Protein AF-A0A800A9S2-F1 (afdb_monomer_lite)

Secondary structure (DSSP, 8-state):
-----------------------S------------SSTTS--TTPPP-------TT--EEEEEE---GGGHHHHTT-EEEEEE--

Structure (mmCIF, N/CA/C/O backbone):
data_AF-A0A800A9S2-F1
#
_entry.id   AF-A0A800A9S2-F1
#
loop_
_atom_site.group_PDB
_atom_sit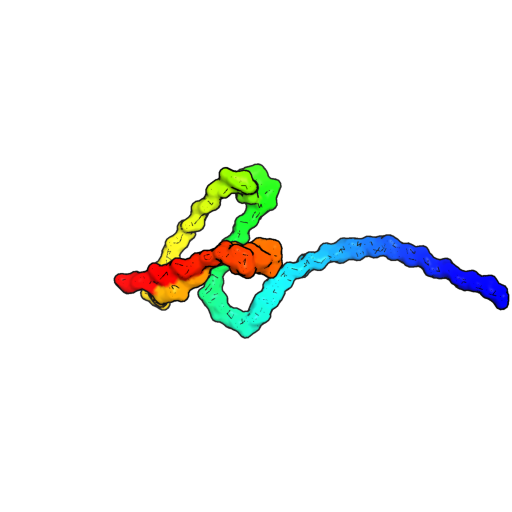e.id
_atom_site.type_symbol
_atom_site.label_atom_id
_atom_site.label_alt_id
_atom_site.label_comp_id
_atom_site.label_asym_id
_atom_site.label_entity_id
_atom_site.label_seq_id
_atom_site.pdbx_PDB_ins_code
_atom_site.Cartn_x
_atom_site.Cartn_y
_atom_site.Cartn_z
_atom_site.occupancy
_atom_site.B_iso_or_equiv
_atom_site.auth_seq_id
_atom_site.auth_comp_id
_atom_site.auth_asym_id
_atom_site.auth_atom_id
_atom_site.pdbx_PDB_model_num
ATOM 1 N N . MET A 1 1 ? 25.126 -34.599 -53.269 1.00 39.91 1 MET A N 1
ATOM 2 C CA . MET A 1 1 ? 25.718 -33.252 -53.376 1.00 39.91 1 MET A CA 1
ATOM 3 C C . MET A 1 1 ? 24.520 -32.332 -53.567 1.00 39.91 1 MET A C 1
ATOM 5 O O . MET A 1 1 ? 24.006 -32.300 -54.671 1.00 39.91 1 MET A O 1
ATOM 9 N N . GLY A 1 2 ? 23.783 -31.982 -52.510 1.00 38.84 2 GLY A N 1
ATOM 10 C CA . GLY A 1 2 ? 24.126 -30.968 -51.498 1.00 38.84 2 GLY A CA 1
ATOM 11 C C . GLY A 1 2 ? 23.479 -29.648 -51.966 1.00 38.84 2 GLY A C 1
ATOM 12 O O . GLY A 1 2 ? 23.557 -29.373 -53.154 1.00 38.84 2 GLY A O 1
ATOM 13 N N . GLU A 1 3 ? 22.776 -28.825 -51.197 1.00 45.38 3 GLU A N 1
ATOM 14 C CA . GLU A 1 3 ? 22.496 -28.687 -49.765 1.00 45.38 3 GLU A CA 1
ATOM 15 C C . GLU A 1 3 ? 21.175 -27.884 -49.686 1.00 45.38 3 GLU A C 1
ATOM 17 O O . GLU A 1 3 ? 20.865 -27.123 -50.606 1.00 45.38 3 GLU A O 1
ATOM 22 N N . GLY A 1 4 ? 20.347 -28.116 -48.667 1.00 42.75 4 GLY A N 1
ATOM 23 C CA . GLY A 1 4 ? 19.150 -27.305 -48.431 1.00 42.75 4 GLY A CA 1
ATOM 24 C C . GLY A 1 4 ? 19.489 -26.043 -47.645 1.00 42.75 4 GLY A C 1
ATOM 25 O O . GLY A 1 4 ? 20.437 -26.055 -46.870 1.00 42.75 4 GLY A O 1
ATOM 26 N N . GLU A 1 5 ? 18.671 -25.003 -47.784 1.00 41.69 5 GLU A N 1
ATOM 27 C CA . GLU A 1 5 ? 18.612 -23.907 -46.816 1.00 41.69 5 GLU A CA 1
ATOM 28 C C . GLU A 1 5 ? 17.154 -23.460 -46.669 1.00 41.69 5 GLU A C 1
ATOM 30 O O . GLU A 1 5 ? 16.563 -22.825 -47.543 1.00 41.69 5 GLU A O 1
ATOM 35 N N . MET A 1 6 ? 16.553 -23.907 -45.568 1.00 52.25 6 MET A N 1
ATOM 36 C CA . MET A 1 6 ? 15.423 -23.249 -44.926 1.00 52.25 6 MET A CA 1
ATOM 37 C C . MET A 1 6 ? 16.028 -22.165 -44.024 1.00 52.25 6 MET A C 1
ATOM 39 O O . MET A 1 6 ? 16.890 -22.489 -43.216 1.00 52.25 6 MET A O 1
ATOM 43 N N . GLY A 1 7 ? 15.589 -20.916 -44.162 1.00 42.34 7 GLY A N 1
ATOM 44 C CA . GLY A 1 7 ? 15.868 -19.821 -43.225 1.00 42.34 7 GLY A CA 1
ATOM 45 C C . GLY A 1 7 ? 14.581 -19.011 -43.098 1.00 42.34 7 GLY A C 1
ATOM 46 O O . GLY A 1 7 ? 14.215 -18.310 -44.034 1.00 42.34 7 GLY A O 1
ATOM 47 N N . GLU A 1 8 ? 13.682 -19.435 -42.213 1.00 45.94 8 GLU A N 1
ATOM 48 C CA . GLU A 1 8 ? 13.532 -18.916 -40.842 1.00 45.94 8 GLU A CA 1
ATOM 49 C C . GLU A 1 8 ? 12.730 -17.610 -40.851 1.00 45.94 8 GLU A C 1
ATOM 51 O O . GLU A 1 8 ? 13.222 -16.536 -41.181 1.00 45.94 8 GLU A O 1
ATOM 56 N N . GLY A 1 9 ? 11.429 -17.768 -40.582 1.00 38.72 9 GLY A N 1
ATOM 57 C CA . GLY A 1 9 ? 10.479 -16.678 -40.442 1.00 38.72 9 GLY A CA 1
ATOM 58 C C . GLY A 1 9 ? 10.822 -15.815 -39.236 1.00 38.72 9 GLY A C 1
ATOM 59 O O . GLY A 1 9 ? 11.097 -16.336 -38.155 1.00 38.72 9 GLY A O 1
ATOM 60 N N . ASP A 1 10 ? 10.784 -14.502 -39.448 1.00 44.28 10 ASP A N 1
ATOM 61 C CA . ASP A 1 10 ? 10.903 -13.499 -38.397 1.00 44.28 10 ASP A CA 1
ATOM 62 C C . ASP A 1 10 ? 9.723 -13.629 -37.429 1.00 44.28 10 ASP A C 1
ATOM 64 O O . ASP A 1 10 ? 8.608 -13.177 -37.683 1.00 44.28 10 ASP A O 1
ATOM 68 N N . VAL A 1 11 ? 10.026 -14.349 -36.353 1.00 52.91 11 VAL A N 1
ATOM 69 C CA . VAL A 1 11 ? 9.498 -14.316 -34.990 1.00 52.91 11 VAL A CA 1
ATOM 70 C C . VAL A 1 11 ? 8.360 -13.310 -34.786 1.00 52.91 11 VAL A C 1
ATOM 72 O O . VAL A 1 11 ? 8.575 -12.109 -34.615 1.00 52.91 11 VAL A O 1
ATOM 75 N N . GLU A 1 12 ? 7.138 -13.841 -34.740 1.00 40.69 12 GLU A N 1
ATOM 76 C CA . GLU A 1 12 ? 6.006 -13.195 -34.085 1.00 40.69 12 GLU A CA 1
ATOM 77 C C . GLU A 1 12 ? 6.415 -12.938 -32.629 1.00 40.69 12 GLU A C 1
ATOM 79 O O . GLU A 1 12 ? 6.700 -13.866 -31.874 1.00 40.69 12 GLU A O 1
ATOM 84 N N . HIS A 1 13 ? 6.540 -11.664 -32.259 1.00 41.41 13 HIS A N 1
ATOM 85 C CA . HIS A 1 13 ? 6.783 -11.253 -30.882 1.00 41.41 13 HIS A CA 1
ATOM 86 C C . HIS A 1 13 ? 5.481 -11.507 -30.119 1.00 41.41 13 HIS A C 1
ATOM 88 O O . HIS A 1 13 ? 4.597 -10.653 -30.077 1.00 41.41 13 HIS A O 1
ATOM 94 N N . GLU A 1 14 ? 5.326 -12.727 -29.609 1.00 41.41 14 GLU A N 1
ATOM 95 C CA . GLU A 1 14 ? 4.317 -13.042 -28.611 1.00 41.41 14 GLU A CA 1
ATOM 96 C C . GLU A 1 14 ? 4.586 -12.116 -27.422 1.00 41.41 14 GLU A C 1
ATOM 98 O O . GLU A 1 14 ? 5.636 -12.185 -26.781 1.00 41.41 14 GLU A O 1
ATOM 103 N N . GLU A 1 15 ? 3.668 -11.181 -27.180 1.00 47.00 15 GLU A N 1
ATOM 104 C CA . GLU A 1 15 ? 3.592 -10.489 -25.905 1.00 47.00 15 GLU A CA 1
ATOM 105 C C . GLU A 1 15 ? 3.361 -11.581 -24.855 1.00 47.00 15 GLU A C 1
ATOM 107 O O . GLU A 1 15 ? 2.239 -12.049 -24.660 1.00 47.00 15 GLU A O 1
ATOM 112 N N . GLU A 1 16 ? 4.438 -12.039 -24.209 1.00 45.66 16 GLU A N 1
ATOM 113 C CA . GLU A 1 16 ? 4.328 -12.677 -22.906 1.00 45.66 16 GLU A CA 1
ATOM 114 C C . GLU A 1 16 ? 3.727 -11.616 -21.981 1.00 45.66 16 GLU A C 1
ATOM 116 O O . GLU A 1 16 ? 4.422 -10.846 -21.312 1.00 45.66 16 GLU A O 1
ATOM 121 N N . GLU A 1 17 ? 2.396 -11.571 -21.933 1.00 47.84 17 GLU A N 1
ATOM 122 C CA . GLU A 1 17 ? 1.696 -11.205 -20.719 1.00 47.84 17 GLU A CA 1
ATOM 123 C C . GLU A 1 17 ? 2.101 -12.245 -19.674 1.00 47.84 17 GLU A C 1
ATOM 125 O O . GLU A 1 17 ? 1.405 -13.230 -19.422 1.00 47.84 17 GLU A O 1
ATOM 130 N N . GLY A 1 18 ? 3.279 -12.027 -19.085 1.00 40.78 18 GLY A N 1
ATOM 131 C CA . GLY A 1 18 ? 3.715 -12.620 -17.836 1.00 40.78 18 GLY A CA 1
ATOM 132 C C . GLY A 1 18 ? 2.777 -12.133 -16.743 1.00 40.78 18 GLY A C 1
ATOM 133 O O . GLY A 1 18 ? 3.133 -11.295 -15.914 1.00 40.78 18 GLY A O 1
ATOM 134 N N . GLY A 1 19 ? 1.536 -12.620 -16.786 1.00 48.19 19 GLY A N 1
ATOM 135 C CA . GLY A 1 19 ? 0.612 -12.557 -15.680 1.00 48.19 19 GLY A CA 1
ATOM 136 C C . GLY A 1 19 ? 1.344 -13.168 -14.503 1.00 48.19 19 GLY A C 1
ATOM 137 O O . GLY A 1 19 ? 1.764 -14.321 -14.561 1.00 48.19 19 GLY A O 1
ATOM 138 N N . MET A 1 20 ? 1.572 -12.357 -13.473 1.00 49.03 20 MET A N 1
ATOM 139 C CA . MET A 1 20 ? 2.190 -12.812 -12.239 1.00 49.03 20 MET A CA 1
ATOM 140 C C . MET A 1 20 ? 1.272 -13.877 -11.628 1.00 49.03 20 MET A C 1
ATOM 142 O O . MET A 1 20 ? 0.314 -13.547 -10.926 1.00 49.03 20 MET A O 1
ATOM 146 N N . ASP A 1 21 ? 1.522 -15.149 -11.951 1.00 53.38 21 ASP A N 1
ATOM 147 C CA . ASP A 1 21 ? 0.861 -16.301 -11.345 1.00 53.38 21 ASP A CA 1
ATOM 148 C C . ASP A 1 21 ? 1.365 -16.423 -9.907 1.00 53.38 21 ASP A C 1
ATOM 150 O O . ASP A 1 21 ? 2.337 -17.111 -9.590 1.00 53.38 21 ASP A O 1
ATOM 154 N N . MET A 1 22 ? 0.727 -15.652 -9.029 1.00 57.00 22 MET A N 1
ATOM 155 C CA . MET A 1 22 ? 0.895 -15.741 -7.588 1.00 57.00 22 MET A CA 1
ATOM 156 C C . MET A 1 22 ? 0.199 -17.022 -7.127 1.00 57.00 22 MET A C 1
ATOM 158 O O . MET A 1 22 ? -0.968 -17.015 -6.729 1.00 57.00 22 MET A O 1
ATOM 162 N N . GLY A 1 23 ? 0.916 -18.137 -7.254 1.00 46.19 23 GLY A N 1
ATOM 163 C CA . GLY A 1 23 ? 0.430 -19.467 -6.931 1.00 46.19 23 GLY A CA 1
ATOM 164 C C . GLY A 1 23 ? -0.251 -19.546 -5.561 1.00 46.19 23 GLY A C 1
ATOM 165 O O . GLY A 1 23 ? 0.368 -19.340 -4.525 1.00 46.19 23 GLY A O 1
ATOM 166 N N . GLY A 1 24 ? -1.530 -19.920 -5.575 1.00 45.03 24 GLY A N 1
ATOM 167 C CA . GLY A 1 24 ? -2.106 -20.945 -4.699 1.00 45.03 24 GLY A CA 1
ATOM 168 C C . GLY A 1 24 ? -2.124 -20.770 -3.174 1.00 45.03 24 GLY A C 1
ATOM 169 O O . GLY A 1 24 ? -2.532 -21.722 -2.511 1.00 45.03 24 GLY A O 1
ATOM 170 N N . ASP A 1 25 ? -1.748 -19.631 -2.598 1.00 50.75 25 ASP A N 1
ATOM 171 C CA . ASP A 1 25 ? -1.994 -19.321 -1.181 1.00 50.75 25 ASP A CA 1
ATOM 172 C C . ASP A 1 25 ? -3.060 -18.213 -1.104 1.00 50.75 25 ASP A C 1
ATOM 174 O O . ASP A 1 25 ? -2.911 -17.193 -1.784 1.00 50.75 25 ASP A O 1
ATOM 178 N N . PRO A 1 26 ? -4.173 -18.370 -0.355 1.00 44.44 26 PRO A N 1
ATOM 179 C CA . PRO A 1 26 ? -5.139 -17.298 -0.140 1.00 44.44 26 PRO A CA 1
ATOM 180 C C . PRO A 1 26 ? -4.531 -16.198 0.741 1.00 44.44 26 PRO A C 1
ATOM 182 O O . PRO A 1 26 ? -4.966 -15.958 1.869 1.00 44.44 26 PRO A O 1
ATOM 185 N N . HIS A 1 27 ? -3.537 -15.485 0.220 1.00 53.12 27 HIS A N 1
ATOM 186 C CA . HIS A 1 27 ? -3.099 -14.219 0.765 1.00 53.12 27 HIS A CA 1
ATOM 187 C C . HIS A 1 27 ? -4.295 -13.263 0.706 1.00 53.12 27 HIS A C 1
ATOM 189 O O . HIS A 1 27 ? -4.669 -12.749 -0.348 1.00 53.12 27 HIS A O 1
ATOM 195 N N . THR A 1 28 ? -4.953 -13.056 1.850 1.00 66.50 28 THR A N 1
ATOM 196 C CA . THR A 1 28 ? -6.004 -12.047 1.986 1.00 66.50 28 THR A CA 1
ATOM 197 C C . THR A 1 28 ? -5.345 -10.673 1.962 1.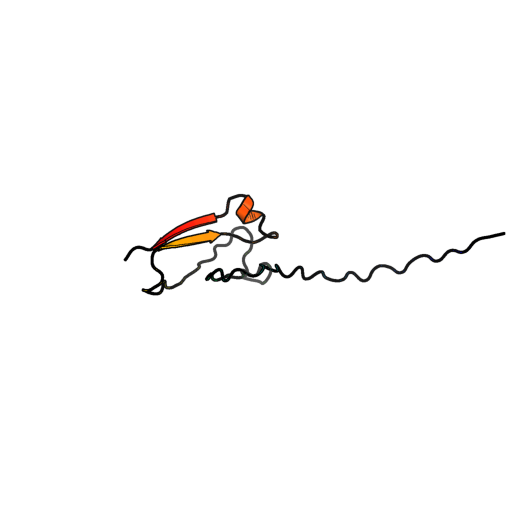00 66.50 28 THR A C 1
ATOM 199 O O . THR A 1 28 ? -4.999 -10.129 3.008 1.00 66.50 28 THR A O 1
ATOM 202 N N . GLY A 1 29 ? -5.131 -10.143 0.763 1.00 70.00 29 GLY A N 1
ATOM 203 C CA . GLY A 1 29 ? -4.546 -8.833 0.516 1.00 70.00 29 GLY A CA 1
ATOM 204 C C . GLY A 1 29 ? -5.265 -8.118 -0.624 1.00 70.00 29 GLY A C 1
ATOM 205 O O . GLY A 1 29 ? -6.054 -8.715 -1.355 1.00 70.00 29 GLY A O 1
ATOM 206 N N . ALA A 1 30 ? -5.003 -6.823 -0.761 1.00 77.00 30 ALA A N 1
ATOM 207 C CA . ALA A 1 30 ? -5.475 -6.025 -1.883 1.00 77.00 30 ALA A CA 1
ATOM 208 C C . ALA A 1 30 ? -4.269 -5.536 -2.686 1.00 77.00 30 ALA A C 1
ATOM 210 O O . ALA A 1 30 ? -3.285 -5.078 -2.107 1.00 77.00 30 ALA A O 1
ATOM 211 N N . MET A 1 31 ? -4.365 -5.609 -4.013 1.00 82.44 31 MET A N 1
ATOM 212 C CA . MET A 1 31 ? -3.386 -5.014 -4.918 1.00 82.44 31 MET A CA 1
ATOM 213 C C . MET A 1 31 ? -3.959 -3.732 -5.503 1.00 82.44 31 MET A C 1
ATOM 215 O O . MET A 1 31 ? -5.078 -3.720 -6.016 1.00 82.44 31 MET A O 1
ATOM 219 N N . VAL A 1 32 ? -3.180 -2.654 -5.438 1.00 81.25 32 VAL A N 1
ATOM 220 C CA . VAL A 1 32 ? -3.530 -1.390 -6.085 1.00 81.25 32 VAL A CA 1
ATOM 221 C C . VAL A 1 32 ? -2.635 -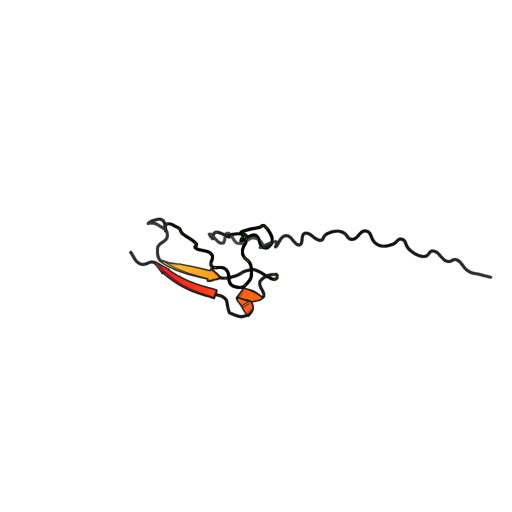1.210 -7.302 1.00 81.25 32 VAL A C 1
ATOM 223 O O . VAL A 1 32 ? -1.427 -1.032 -7.174 1.00 81.25 32 VAL A O 1
ATOM 226 N N . MET A 1 33 ? -3.244 -1.251 -8.487 1.00 77.50 33 MET A N 1
ATOM 227 C CA . MET A 1 33 ? -2.551 -1.007 -9.749 1.00 77.50 33 MET A CA 1
ATOM 228 C C . MET A 1 33 ? -2.448 0.495 -9.998 1.00 77.50 33 MET A C 1
ATOM 230 O O . MET A 1 33 ? -3.450 1.195 -10.139 1.00 77.50 33 MET A O 1
ATOM 234 N N . LEU A 1 34 ? -1.217 0.981 -10.073 1.00 74.00 34 LEU A N 1
ATOM 235 C CA . LEU A 1 34 ? -0.893 2.361 -10.394 1.00 74.00 34 LEU A CA 1
ATOM 236 C C . LEU A 1 34 ? -0.512 2.432 -11.875 1.00 74.00 34 LEU A C 1
ATOM 238 O O . LEU A 1 34 ? 0.553 1.948 -12.235 1.00 74.00 34 LEU A O 1
ATOM 242 N N . GLN A 1 35 ? -1.366 2.991 -12.739 1.00 62.25 35 GLN A N 1
ATOM 243 C CA . GLN A 1 35 ? -1.083 3.085 -14.179 1.00 62.25 35 GLN A CA 1
ATOM 244 C C . GLN A 1 35 ? -0.012 4.154 -14.473 1.00 62.25 35 GLN A C 1
ATOM 246 O O . GLN A 1 35 ? -0.276 5.347 -14.270 1.00 62.25 35 GLN A O 1
ATOM 251 N N . PRO A 1 36 ? 1.172 3.780 -14.993 1.00 58.25 36 PRO A N 1
ATOM 252 C CA . PRO A 1 36 ? 2.135 4.732 -15.525 1.00 58.25 36 PRO A CA 1
ATOM 253 C C . PRO A 1 36 ? 1.753 5.086 -16.973 1.00 58.25 36 PRO A C 1
ATOM 255 O O . PRO A 1 36 ? 1.416 4.209 -17.763 1.00 58.25 36 PRO A O 1
ATOM 258 N N . GLY A 1 37 ? 1.830 6.366 -17.353 1.00 52.62 37 GLY A N 1
ATOM 259 C CA . GLY A 1 37 ? 1.851 6.764 -18.772 1.00 52.62 37 GLY A CA 1
ATOM 260 C C . GLY A 1 37 ? 0.583 7.382 -19.375 1.00 52.62 37 GLY A C 1
ATOM 261 O O . GLY A 1 37 ? 0.624 7.798 -20.530 1.00 52.62 37 GLY A O 1
ATOM 262 N N . VAL A 1 38 ? -0.514 7.537 -18.628 1.00 53.81 38 VAL A N 1
ATOM 263 C CA . VAL A 1 38 ? -1.618 8.430 -19.042 1.00 53.81 38 VAL A CA 1
ATOM 264 C C . VAL A 1 38 ? -1.342 9.866 -18.575 1.00 53.81 38 VAL A C 1
ATOM 266 O O . VAL A 1 38 ? -0.676 10.044 -17.554 1.00 53.81 38 VAL A O 1
ATOM 269 N N . PRO A 1 39 ? -1.818 10.921 -19.263 1.00 49.25 39 PRO A N 1
ATOM 270 C CA . PRO A 1 39 ? -1.789 12.273 -18.707 1.00 49.25 39 PRO A CA 1
ATOM 271 C C . PRO A 1 39 ? -2.486 12.290 -17.333 1.00 49.25 39 PRO A C 1
ATOM 273 O O . PRO A 1 39 ? -3.688 12.058 -17.250 1.00 49.25 39 PRO A O 1
ATOM 276 N N . GLY A 1 40 ? -1.722 12.515 -16.256 1.00 54.44 40 GLY A N 1
ATOM 277 C CA . GLY A 1 40 ? -2.201 12.405 -14.866 1.00 54.44 40 GLY A CA 1
ATOM 278 C C . GLY A 1 40 ? -1.984 11.041 -14.188 1.00 54.44 40 GLY A C 1
ATOM 279 O O . GLY A 1 40 ? -2.432 10.859 -13.061 1.00 54.44 40 GLY A O 1
ATOM 280 N N . GLY A 1 41 ? -1.316 10.094 -14.849 1.00 54.91 41 GLY A N 1
ATOM 281 C CA . GLY A 1 41 ? -0.849 8.834 -14.265 1.00 54.91 41 GLY A CA 1
ATOM 282 C C . GLY A 1 41 ? 0.523 8.984 -13.610 1.00 54.91 41 GLY A C 1
ATOM 283 O O . GLY A 1 41 ? 1.263 9.910 -13.935 1.00 54.91 41 GLY A O 1
ATOM 284 N N . ASN A 1 42 ? 0.868 8.055 -12.716 1.00 60.75 42 ASN A N 1
ATOM 285 C CA . ASN A 1 42 ? 2.024 8.166 -11.825 1.00 60.75 42 ASN A CA 1
ATOM 286 C C . ASN A 1 42 ? 3.355 8.182 -12.588 1.00 60.75 42 ASN A C 1
ATOM 288 O O . ASN A 1 42 ? 3.873 7.146 -13.005 1.00 60.75 42 ASN A O 1
ATOM 292 N N . GLN A 1 43 ? 3.905 9.380 -12.760 1.00 65.69 43 GLN A N 1
ATOM 293 C CA . GLN A 1 43 ? 5.253 9.613 -13.276 1.00 65.69 43 GLN A CA 1
ATOM 294 C C . GLN A 1 43 ? 6.249 9.794 -12.119 1.00 65.69 43 GLN A C 1
ATOM 296 O O . GLN A 1 43 ? 5.843 10.187 -11.020 1.00 65.69 43 GLN A O 1
ATOM 301 N N . PRO A 1 44 ? 7.560 9.577 -12.345 1.00 71.94 44 PRO A N 1
ATOM 302 C CA . PRO A 1 44 ? 8.579 9.941 -11.368 1.00 71.94 44 PRO A CA 1
ATOM 303 C C . PRO A 1 44 ? 8.400 11.386 -10.884 1.00 71.94 44 PRO A C 1
ATOM 305 O O . PRO A 1 44 ? 8.250 12.308 -11.686 1.00 71.94 44 PRO A O 1
ATOM 308 N N . GLY A 1 45 ? 8.399 11.579 -9.563 1.00 73.75 45 GLY A N 1
ATOM 309 C CA . GLY A 1 45 ? 8.177 12.886 -8.936 1.00 73.75 45 GLY A CA 1
ATOM 310 C C . GLY A 1 45 ? 6.710 13.255 -8.687 1.00 73.75 45 GLY A C 1
ATOM 311 O O . GLY A 1 45 ? 6.451 14.348 -8.188 1.00 73.75 45 GLY A O 1
ATOM 312 N N . GLN A 1 46 ? 5.757 12.371 -8.993 1.00 74.94 46 GLN A N 1
ATOM 313 C CA . GLN A 1 46 ? 4.355 12.543 -8.612 1.00 74.94 46 GLN A CA 1
ATOM 314 C C . GLN A 1 46 ? 4.011 11.801 -7.319 1.00 74.94 46 GLN A C 1
ATOM 316 O O . GLN A 1 46 ? 4.596 10.770 -6.993 1.00 74.94 46 GLN A O 1
ATOM 321 N N . THR A 1 47 ? 3.028 12.335 -6.597 1.00 78.44 47 THR A N 1
ATOM 322 C CA . THR A 1 47 ? 2.513 11.745 -5.360 1.00 78.44 47 THR A CA 1
ATOM 323 C C . THR A 1 47 ? 1.198 11.033 -5.631 1.00 78.44 47 THR A C 1
ATOM 325 O O . THR A 1 47 ? 0.252 11.642 -6.128 1.00 78.44 47 THR A O 1
ATOM 328 N N . THR A 1 48 ? 1.106 9.772 -5.218 1.00 77.94 48 THR A N 1
ATOM 329 C CA . THR A 1 48 ? -0.157 9.032 -5.133 1.00 77.94 48 THR A CA 1
ATOM 330 C C . THR A 1 48 ? -0.631 8.988 -3.686 1.00 77.94 48 THR A C 1
ATOM 332 O O . THR A 1 48 ? 0.165 8.719 -2.788 1.00 77.94 48 THR A O 1
ATOM 335 N N . ILE A 1 49 ? -1.925 9.213 -3.453 1.00 83.19 49 ILE A N 1
ATOM 336 C CA . ILE A 1 49 ? -2.550 9.044 -2.137 1.00 83.19 49 ILE A CA 1
ATOM 337 C C . ILE A 1 49 ? -3.417 7.787 -2.178 1.00 83.19 49 ILE A C 1
ATOM 339 O O . ILE A 1 49 ? -4.278 7.658 -3.047 1.00 83.19 49 ILE A O 1
ATOM 343 N N . LEU A 1 50 ? -3.182 6.872 -1.238 1.00 83.12 50 LEU A N 1
ATOM 344 C CA . LEU A 1 50 ? -4.000 5.681 -1.023 1.00 83.12 50 LEU A CA 1
ATOM 345 C C . LEU A 1 50 ? -4.830 5.884 0.245 1.00 83.12 50 LEU A C 1
ATOM 347 O O . LEU A 1 50 ? -4.273 6.078 1.323 1.00 83.12 50 LEU A O 1
ATOM 351 N N . GLU A 1 51 ? -6.152 5.832 0.112 1.00 88.44 51 GLU A N 1
ATOM 352 C CA . GLU A 1 51 ? -7.095 5.892 1.229 1.00 88.44 51 GLU A CA 1
ATOM 353 C C . GLU A 1 51 ? -7.848 4.563 1.316 1.00 88.44 51 GLU A C 1
ATOM 355 O O . GLU A 1 51 ? -8.358 4.057 0.316 1.00 88.44 51 GLU A O 1
ATOM 360 N N . PHE A 1 52 ? -7.900 3.979 2.511 1.00 87.06 52 PHE A N 1
ATOM 361 C CA . PHE A 1 52 ? -8.629 2.743 2.767 1.00 87.06 52 PHE A CA 1
ATOM 362 C C . PHE A 1 52 ? -9.138 2.707 4.208 1.00 87.06 52 PHE A C 1
ATOM 364 O O . PHE A 1 52 ? -8.624 3.395 5.089 1.00 87.06 52 PHE A O 1
ATOM 371 N N . VAL A 1 53 ? -10.156 1.880 4.442 1.00 90.56 53 VAL A N 1
ATOM 372 C CA . VAL A 1 53 ? -10.731 1.633 5.767 1.00 90.56 53 VAL A CA 1
ATOM 373 C C . VAL A 1 53 ? -10.376 0.216 6.183 1.00 90.56 53 VAL A C 1
ATOM 375 O O . VAL A 1 53 ? -10.624 -0.724 5.429 1.00 90.56 53 VAL A O 1
ATOM 378 N N . VAL A 1 54 ? -9.825 0.060 7.385 1.00 89.31 54 VAL A N 1
ATOM 379 C CA . VAL A 1 54 ? -9.568 -1.260 7.966 1.00 89.31 54 VAL A CA 1
ATOM 380 C C . VAL A 1 54 ? -10.851 -1.770 8.628 1.00 89.31 54 VAL A C 1
ATOM 382 O O . VAL A 1 54 ? -11.367 -1.105 9.530 1.00 89.31 54 VAL A O 1
ATOM 385 N N . PRO A 1 55 ? -11.396 -2.926 8.205 1.00 88.12 55 PRO A N 1
ATOM 386 C CA . PRO A 1 55 ? -12.532 -3.541 8.881 1.00 88.12 55 PRO A CA 1
ATOM 387 C C . PRO A 1 55 ? -12.200 -3.902 10.335 1.00 88.12 55 PRO A C 1
ATOM 389 O O . PRO A 1 55 ? -11.075 -4.293 10.643 1.00 88.12 55 PRO A O 1
ATOM 392 N N . ALA A 1 56 ? -13.189 -3.824 11.230 1.00 88.81 56 ALA A N 1
ATOM 393 C CA . ALA A 1 56 ? -12.995 -4.071 12.664 1.00 88.81 56 ALA A CA 1
ATOM 394 C C . ALA A 1 56 ? -12.507 -5.497 12.997 1.00 88.81 56 ALA A C 1
ATOM 396 O O . ALA A 1 56 ? -11.921 -5.718 14.051 1.00 88.81 56 ALA A O 1
ATOM 397 N N . ASP A 1 57 ? -12.732 -6.468 12.111 1.00 88.81 57 ASP A N 1
ATOM 398 C CA . ASP A 1 57 ? -12.261 -7.853 12.228 1.00 88.81 57 ASP A CA 1
ATOM 399 C C . ASP A 1 57 ? -10.863 -8.076 11.619 1.00 88.81 57 ASP A C 1
ATOM 401 O O . ASP A 1 57 ? -10.376 -9.205 11.588 1.00 88.81 57 ASP A O 1
ATOM 405 N N . ARG A 1 58 ? -10.200 -7.015 11.138 1.00 86.19 58 ARG A N 1
ATOM 406 C CA . ARG A 1 58 ? -8.890 -7.067 10.468 1.00 86.19 58 ARG A CA 1
ATOM 407 C C . ARG A 1 58 ? -7.804 -6.268 11.202 1.00 86.19 58 ARG A C 1
ATOM 409 O O . ARG A 1 58 ? -6.919 -5.670 10.590 1.00 86.19 58 ARG A O 1
ATOM 416 N N . VAL A 1 59 ? -7.867 -6.294 12.529 1.00 91.50 59 VAL A N 1
ATOM 417 C CA . VAL A 1 59 ? -6.804 -5.824 13.432 1.00 91.50 59 VAL A CA 1
ATOM 418 C C . VAL A 1 59 ? -5.583 -6.746 13.310 1.00 91.50 59 VAL A C 1
ATOM 420 O O . VAL A 1 59 ? -5.739 -7.954 13.119 1.00 91.50 59 VAL A O 1
ATOM 423 N N . GLY A 1 60 ? -4.370 -6.205 13.431 1.00 91.75 60 GLY A N 1
ATOM 424 C CA . GLY A 1 60 ? -3.139 -6.996 13.399 1.00 91.75 60 GLY A CA 1
ATOM 425 C C . GLY A 1 60 ? -2.012 -6.360 12.593 1.00 91.75 60 GLY A C 1
ATOM 426 O O . GLY A 1 60 ? -1.969 -5.148 12.386 1.00 91.75 60 GLY A O 1
ATOM 427 N N . VAL A 1 61 ? -1.076 -7.204 12.161 1.00 92.69 61 VAL A N 1
ATOM 428 C CA . VAL A 1 61 ? 0.113 -6.802 11.403 1.00 92.69 61 VAL A CA 1
ATOM 429 C C . VAL A 1 61 ? -0.154 -6.972 9.912 1.00 92.69 61 VAL A C 1
ATOM 431 O O . VAL A 1 61 ? -0.449 -8.071 9.449 1.00 92.69 61 VAL A O 1
ATOM 434 N N . TRP A 1 62 ? -0.017 -5.881 9.172 1.00 92.25 62 TRP A N 1
ATOM 435 C CA . TRP A 1 62 ? -0.163 -5.812 7.726 1.00 92.25 62 TRP A CA 1
ATOM 436 C C . TRP A 1 62 ? 1.189 -5.522 7.084 1.00 92.25 62 TRP A C 1
ATOM 438 O O . TRP A 1 62 ? 2.034 -4.837 7.664 1.00 92.25 62 TRP A O 1
ATOM 448 N N . GLN A 1 63 ? 1.369 -6.010 5.862 1.00 92.31 63 GLN A N 1
ATOM 449 C CA . GLN A 1 63 ? 2.511 -5.677 5.021 1.00 92.31 63 GLN A CA 1
ATOM 450 C C . GLN A 1 63 ? 2.030 -4.899 3.802 1.00 92.31 63 GLN A C 1
ATOM 452 O O . GLN A 1 63 ? 1.018 -5.241 3.191 1.00 92.31 63 GLN A O 1
ATOM 457 N N . ILE A 1 64 ? 2.758 -3.841 3.471 1.00 91.62 64 ILE A N 1
ATOM 458 C CA . ILE A 1 64 ? 2.524 -3.013 2.291 1.00 91.62 64 ILE A CA 1
ATOM 459 C C . ILE A 1 64 ? 3.846 -2.948 1.541 1.00 91.62 64 ILE A C 1
ATOM 461 O O . ILE A 1 64 ? 4.886 -2.757 2.163 1.00 91.62 64 ILE A O 1
ATOM 465 N N . GLY A 1 65 ? 3.824 -3.081 0.221 1.00 90.12 65 GLY A N 1
ATOM 466 C CA . GLY A 1 65 ? 5.036 -2.958 -0.575 1.00 90.12 65 GLY A CA 1
ATOM 467 C C . GLY A 1 65 ? 4.758 -2.722 -2.048 1.00 90.12 65 GLY A C 1
ATOM 468 O O . GLY A 1 65 ? 3.615 -2.802 -2.505 1.00 90.12 65 GLY A O 1
ATOM 469 N N . CYS A 1 66 ? 5.816 -2.382 -2.776 1.00 88.12 66 CYS A N 1
ATOM 470 C CA . CYS A 1 66 ? 5.766 -2.174 -4.213 1.00 88.12 66 CYS A CA 1
ATOM 471 C C . CYS A 1 66 ? 6.155 -3.464 -4.941 1.00 88.12 66 CYS A C 1
ATOM 473 O O . CYS A 1 66 ? 7.253 -3.975 -4.753 1.00 88.12 66 CYS A O 1
ATOM 475 N N . PHE A 1 67 ? 5.255 -3.962 -5.790 1.00 87.56 67 PHE A N 1
ATOM 476 C CA . PHE A 1 67 ? 5.448 -5.186 -6.579 1.00 87.56 67 PHE A CA 1
ATOM 477 C C . PHE A 1 67 ? 5.723 -4.895 -8.064 1.00 87.56 67 PHE A C 1
ATOM 479 O O . PHE A 1 67 ? 5.487 -5.737 -8.927 1.00 87.56 67 PHE A O 1
ATOM 486 N N . GLN A 1 68 ? 6.189 -3.685 -8.391 1.00 82.44 68 GLN A N 1
ATOM 487 C CA . GLN A 1 68 ? 6.639 -3.366 -9.750 1.00 82.44 68 GLN A CA 1
ATOM 488 C C . GLN A 1 68 ? 7.903 -4.159 -10.112 1.00 82.44 68 GLN A C 1
ATOM 490 O O . GLN A 1 68 ? 8.554 -4.733 -9.239 1.00 82.44 68 GLN A O 1
ATOM 495 N N . GLU A 1 69 ? 8.225 -4.191 -11.408 1.00 84.00 69 GLU A N 1
ATOM 496 C CA . GLU A 1 69 ? 9.423 -4.863 -11.936 1.00 84.00 69 GLU A CA 1
ATOM 497 C C . GLU A 1 69 ? 9.515 -6.332 -11.491 1.00 84.00 69 GLU A C 1
ATOM 499 O O . GLU A 1 69 ? 10.526 -6.779 -10.962 1.00 84.00 69 GLU A O 1
ATOM 504 N N . ALA A 1 70 ? 8.414 -7.078 -11.651 1.00 84.31 70 ALA A N 1
ATOM 505 C CA . ALA A 1 70 ? 8.314 -8.484 -11.241 1.00 84.31 70 ALA A CA 1
ATOM 506 C C . ALA A 1 70 ? 8.657 -8.740 -9.758 1.00 84.31 70 ALA A C 1
ATOM 508 O O . ALA A 1 70 ? 9.104 -9.823 -9.397 1.00 84.31 70 ALA A O 1
ATOM 509 N N . GLY A 1 71 ? 8.420 -7.750 -8.891 1.00 84.62 71 GLY A N 1
ATOM 510 C CA . GLY A 1 71 ? 8.688 -7.848 -7.458 1.00 84.62 71 GLY A CA 1
ATOM 511 C C . GLY A 1 71 ? 10.075 -7.362 -7.034 1.00 84.62 71 GLY A C 1
ATOM 512 O O . GLY A 1 71 ? 10.327 -7.312 -5.832 1.00 84.62 71 GLY A O 1
ATOM 513 N N . GLN A 1 72 ? 10.940 -6.922 -7.957 1.00 90.06 72 GLN A N 1
ATOM 514 C CA . GLN A 1 72 ? 12.284 -6.436 -7.618 1.00 90.06 72 GLN A CA 1
ATOM 515 C C . GLN A 1 72 ? 12.246 -5.304 -6.583 1.00 90.06 72 GLN A C 1
ATOM 517 O O . GLN A 1 72 ? 13.025 -5.294 -5.637 1.00 90.06 72 GLN A O 1
ATOM 522 N N . HIS A 1 73 ? 11.273 -4.395 -6.681 1.00 89.06 73 HIS A N 1
ATOM 523 C CA . HIS A 1 73 ? 11.132 -3.300 -5.721 1.00 89.06 73 HIS A CA 1
ATOM 524 C C . HIS A 1 73 ? 10.927 -3.775 -4.272 1.00 89.06 73 HIS A C 1
ATOM 526 O O . HIS A 1 73 ? 11.405 -3.135 -3.332 1.00 89.06 73 HIS A O 1
ATOM 532 N N . TRP A 1 74 ? 10.223 -4.890 -4.075 1.00 91.06 74 TRP A N 1
ATOM 533 C CA . TRP A 1 74 ? 10.050 -5.502 -2.761 1.00 91.06 74 TRP A CA 1
ATOM 534 C C . TRP A 1 74 ? 11.378 -6.050 -2.231 1.00 91.06 74 TRP A C 1
ATOM 536 O O . TRP A 1 74 ? 11.733 -5.798 -1.076 1.00 91.06 74 TRP A O 1
ATOM 546 N N . GLU A 1 75 ? 12.121 -6.761 -3.083 1.00 91.56 75 GLU A N 1
ATOM 547 C CA . GLU A 1 75 ? 13.447 -7.302 -2.763 1.00 91.56 75 GLU A CA 1
ATOM 548 C C . GLU A 1 75 ? 14.455 -6.191 -2.441 1.00 91.56 75 GLU A C 1
ATOM 550 O O . GLU A 1 75 ? 15.246 -6.320 -1.506 1.00 91.56 75 GLU A O 1
ATOM 555 N N . ASP A 1 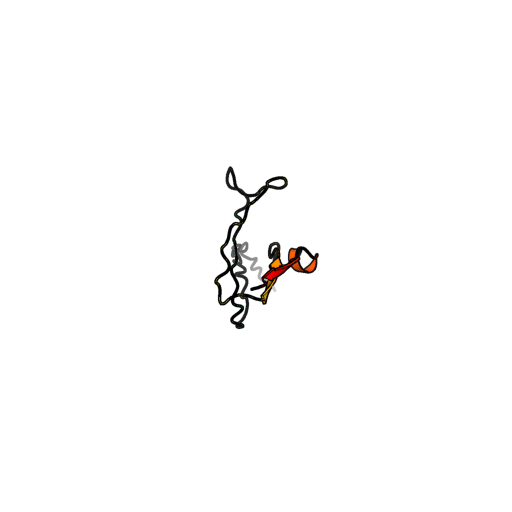76 ? 14.338 -5.055 -3.130 1.00 94.94 76 ASP A N 1
ATOM 556 C CA . ASP A 1 76 ? 15.118 -3.837 -2.899 1.00 94.94 76 ASP A CA 1
ATOM 557 C C . ASP A 1 76 ? 14.705 -3.092 -1.614 1.00 94.94 76 ASP A C 1
ATOM 559 O O . ASP A 1 76 ? 15.316 -2.090 -1.231 1.00 94.94 76 ASP A O 1
ATOM 563 N N . GLY A 1 77 ? 13.676 -3.580 -0.914 1.00 94.38 77 GLY A N 1
ATOM 564 C CA . GLY A 1 77 ? 13.262 -3.083 0.393 1.00 94.38 77 GLY A CA 1
ATOM 565 C C . GLY A 1 77 ? 12.159 -2.027 0.365 1.00 94.38 77 GLY A C 1
ATOM 566 O O . GLY A 1 77 ? 11.912 -1.404 1.399 1.00 94.38 77 GLY A O 1
ATOM 567 N N . MET A 1 78 ? 11.453 -1.830 -0.755 1.00 92.94 78 M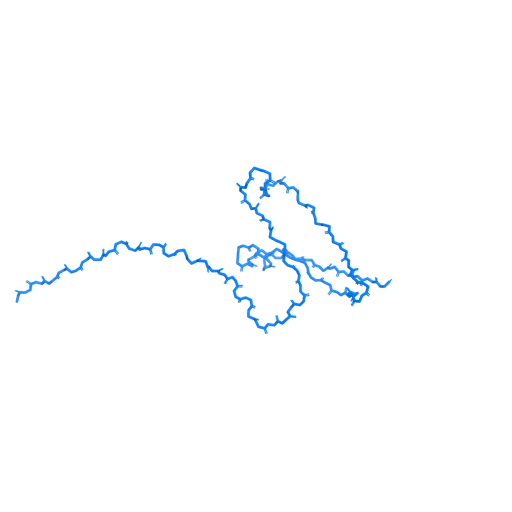ET A N 1
ATOM 568 C CA . MET A 1 78 ? 10.270 -0.956 -0.824 1.00 92.94 78 MET A CA 1
ATOM 569 C C . MET A 1 78 ? 9.040 -1.622 -0.194 1.00 92.94 78 MET A C 1
ATOM 571 O O . MET A 1 78 ? 8.034 -1.897 -0.852 1.00 92.94 78 MET A O 1
ATOM 575 N N . GLN A 1 79 ? 9.137 -1.878 1.106 1.00 94.19 79 GLN A N 1
ATOM 576 C CA . GLN A 1 79 ? 8.129 -2.534 1.924 1.00 94.19 79 GLN A CA 1
ATOM 577 C C . GLN A 1 79 ? 8.033 -1.878 3.306 1.00 94.19 79 GLN A C 1
ATOM 579 O O . GLN A 1 79 ? 8.987 -1.286 3.811 1.00 94.19 79 GLN A O 1
ATOM 584 N N . ALA A 1 80 ? 6.866 -1.989 3.928 1.00 93.38 80 ALA A N 1
ATOM 585 C CA . ALA A 1 80 ? 6.568 -1.448 5.242 1.00 93.38 80 ALA A CA 1
ATOM 586 C C . ALA A 1 80 ? 5.633 -2.378 6.021 1.00 93.38 80 ALA A C 1
ATOM 588 O O . ALA A 1 80 ? 4.815 -3.101 5.449 1.00 93.38 80 ALA A O 1
ATOM 589 N N . ILE A 1 81 ? 5.734 -2.303 7.348 1.00 94.62 81 ILE A N 1
ATOM 590 C CA . ILE A 1 81 ? 4.803 -2.944 8.274 1.00 94.62 81 ILE A CA 1
ATOM 591 C C . ILE A 1 81 ? 3.824 -1.887 8.781 1.00 94.62 81 ILE A C 1
ATOM 593 O O . ILE A 1 81 ? 4.239 -0.853 9.304 1.00 94.62 81 ILE A O 1
ATOM 597 N N . LEU A 1 82 ? 2.529 -2.173 8.666 1.00 92.44 82 LEU A N 1
ATOM 598 C CA . LEU A 1 82 ? 1.456 -1.396 9.275 1.00 92.44 82 LEU A CA 1
ATOM 599 C C . LEU A 1 82 ? 0.854 -2.210 10.425 1.00 92.44 82 LEU A C 1
ATOM 601 O O . LEU A 1 82 ? 0.379 -3.323 10.219 1.00 92.44 82 LEU A O 1
ATOM 605 N N . ILE A 1 83 ? 0.867 -1.656 11.636 1.00 94.50 83 ILE A N 1
ATOM 606 C CA . ILE A 1 83 ? 0.236 -2.273 12.807 1.00 94.50 83 ILE A CA 1
ATOM 607 C C . ILE A 1 83 ? -1.096 -1.568 13.046 1.00 94.50 83 ILE A C 1
ATOM 609 O O . ILE A 1 83 ? -1.129 -0.354 13.239 1.00 94.50 83 ILE A O 1
ATOM 613 N N . VAL A 1 84 ? -2.182 -2.336 13.023 1.00 93.50 84 VAL A N 1
ATOM 614 C CA . VAL A 1 84 ? -3.521 -1.873 13.388 1.00 93.50 84 VAL A CA 1
ATOM 615 C C . VAL A 1 84 ? -3.852 -2.448 14.756 1.00 93.50 84 VAL A C 1
ATOM 617 O O . VAL A 1 84 ? -3.831 -3.667 14.924 1.00 93.50 84 VAL A O 1
ATOM 620 N N . GLU A 1 85 ? -4.149 -1.574 15.714 1.00 92.25 85 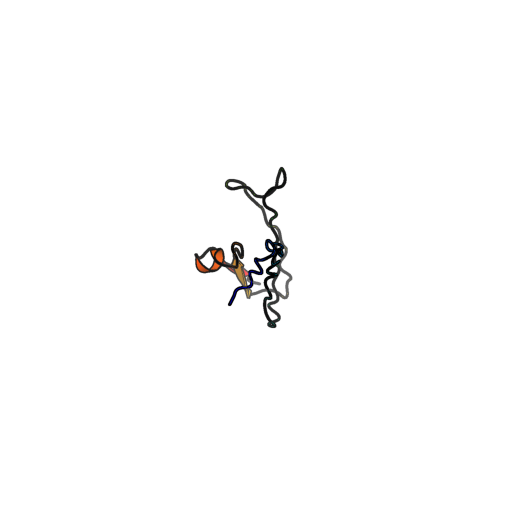GLU A N 1
ATOM 621 C CA . GLU A 1 85 ? -4.517 -1.925 17.089 1.00 92.25 85 GLU A CA 1
ATOM 622 C C . GLU A 1 85 ? -6.028 -1.709 17.326 1.00 92.25 85 GLU A C 1
ATOM 624 O O . GLU A 1 85 ? -6.643 -0.942 16.579 1.00 92.25 85 GLU A O 1
ATOM 629 N N . PRO A 1 86 ? -6.638 -2.403 18.309 1.00 85.44 86 PRO A N 1
ATOM 630 C CA . PRO A 1 86 ? -8.046 -2.227 18.679 1.00 85.44 86 PRO A CA 1
ATOM 631 C C . PRO A 1 86 ? -8.400 -0.836 19.221 1.00 85.44 86 PRO A C 1
ATOM 633 O O . PRO A 1 86 ? -7.549 -0.222 19.904 1.00 85.44 86 PRO A O 1
#

Sequence (86 aa):
MGEGEMGEGDVEHEEEEGGMDMGGDPHTGAMVMLQPGVPGGNQPGQTTILEFVVPADRVGVWQIGCFQEAGQHWEDGMQAILIVEP

pLDDT: mean 70.53, std 19.91, range [38.72, 94.94]

Radius of gyration: 21.88 Å; chains: 1; bounding box: 39×46×72 Å

Foldseek 3Di:
DDDDDDDDDPDDPPPPPPPPCPDDDPPVDDDDDQDPDDPVGDDPPDDDDDDDDQDPVRAAKDKDADCPPVRVRVVVPRMDIDGGDD